Protein AF-A0A2V6XUX4-F1 (afdb_monomer)

pLDDT: mean 87.2, std 12.8, range [54.12, 98.06]

Radius of gyration: 14.86 Å; Cα contacts (8 Å, |Δi|>4): 28; chains: 1; bounding box: 37×25×36 Å

Mean predicted aligned error: 7.16 Å

Foldseek 3Di:
DPPDDDDADLPDAAWDDDPVGIGH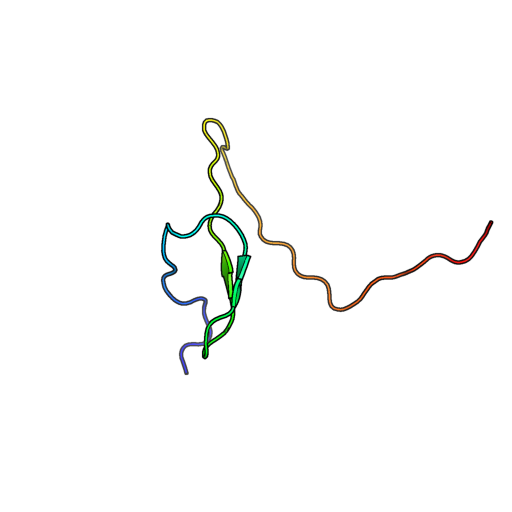HDDDPDDPDDDDDDDPDDPDPPDD

Sequence (48 aa):
MSAGPENGSSSPLGATPSPGGVNFSVFSRHATGVELLLFDGVEIRSGL

Secondary structure (DSSP, 8-state):
--SSPPP--S-SSEEEEETTEEEEE---SS-S-------SS-------

Solvent-accessible surface area (backbone atoms only — not comparable to full-atom values): 3710 Å² total; per-residue (Å²): 131,79,94,62,88,74,90,72,48,83,65,68,75,42,80,42,82,51,102,90,49,68,38,70,19,82,91,69,97,77,67,92,72,88,83,90,85,85,77,97,70,85,86,74,84,84,84,129

Structure (mmCIF, N/CA/C/O backbone):
data_AF-A0A2V6XUX4-F1
#
_entry.id   AF-A0A2V6XUX4-F1
#
loop_
_atom_site.group_PDB
_atom_site.id
_atom_site.type_symbol
_atom_site.label_atom_id
_atom_site.label_alt_id
_atom_site.label_comp_id
_atom_site.label_asym_id
_atom_site.label_entity_id
_atom_site.label_seq_id
_atom_site.pdbx_PDB_ins_code
_atom_site.Cartn_x
_atom_site.Cartn_y
_atom_site.Cartn_z
_atom_site.occupancy
_atom_site.B_iso_or_equiv
_atom_site.auth_seq_id
_atom_site.auth_comp_id
_atom_site.auth_asym_id
_atom_site.auth_atom_id
_atom_site.pdbx_PDB_model_num
ATOM 1 N N . MET A 1 1 ? 11.027 -16.290 -6.056 1.00 54.12 1 MET A N 1
ATOM 2 C CA . MET A 1 1 ? 10.093 -15.146 -6.067 1.00 54.12 1 MET A CA 1
ATOM 3 C C . MET A 1 1 ? 9.075 -15.409 -4.976 1.00 54.12 1 MET A C 1
ATOM 5 O O . MET A 1 1 ? 8.440 -16.455 -5.021 1.00 54.12 1 MET A O 1
ATOM 9 N N . SER A 1 2 ? 9.016 -14.564 -3.946 1.00 57.19 2 SER A N 1
ATOM 10 C CA . SER A 1 2 ? 7.966 -14.680 -2.928 1.00 57.19 2 SER A CA 1
ATOM 11 C C . SER A 1 2 ? 6.643 -14.282 -3.576 1.00 57.19 2 SER A C 1
ATOM 13 O O . SER A 1 2 ? 6.583 -13.255 -4.239 1.00 57.19 2 SER A O 1
ATOM 15 N N . ALA A 1 3 ? 5.611 -15.111 -3.448 1.00 68.38 3 ALA A N 1
ATOM 16 C CA . ALA A 1 3 ? 4.320 -14.916 -4.111 1.00 68.38 3 ALA A CA 1
ATOM 17 C C . ALA A 1 3 ? 3.419 -13.863 -3.427 1.00 68.38 3 ALA A C 1
ATOM 19 O O . ALA A 1 3 ? 2.269 -13.697 -3.823 1.00 68.38 3 ALA A O 1
ATOM 20 N N . GLY A 1 4 ? 3.914 -13.190 -2.382 1.00 70.94 4 GLY A N 1
ATOM 21 C CA . GLY A 1 4 ? 3.172 -12.201 -1.599 1.00 70.94 4 GLY A CA 1
ATOM 22 C C . GLY A 1 4 ? 3.771 -10.795 -1.695 1.00 70.94 4 GLY A C 1
ATOM 23 O O . GLY A 1 4 ? 4.906 -10.649 -2.153 1.00 70.94 4 GLY A O 1
ATOM 24 N N . PRO A 1 5 ? 3.027 -9.764 -1.254 1.00 73.25 5 PRO A N 1
ATOM 25 C CA . PRO A 1 5 ? 3.533 -8.399 -1.211 1.00 73.25 5 PRO A CA 1
ATOM 26 C C . PRO A 1 5 ? 4.803 -8.319 -0.359 1.00 73.25 5 PRO A C 1
ATOM 28 O O . PRO A 1 5 ? 4.896 -8.924 0.711 1.00 73.25 5 PRO A O 1
ATOM 31 N N . GLU A 1 6 ? 5.784 -7.568 -0.847 1.00 84.38 6 GLU A N 1
ATOM 32 C CA . GLU A 1 6 ? 6.983 -7.242 -0.084 1.00 84.38 6 GLU A CA 1
ATOM 33 C C . GLU A 1 6 ? 6.677 -6.149 0.950 1.00 84.38 6 GLU A C 1
ATOM 35 O O . GLU A 1 6 ? 5.706 -5.398 0.825 1.00 84.38 6 GLU A O 1
ATOM 40 N N . ASN A 1 7 ? 7.519 -6.040 1.980 1.00 88.25 7 ASN A N 1
ATOM 41 C CA . ASN A 1 7 ? 7.419 -4.935 2.930 1.00 88.25 7 ASN A CA 1
ATOM 42 C C . ASN A 1 7 ? 7.648 -3.603 2.199 1.00 88.25 7 ASN A C 1
ATOM 44 O O . ASN A 1 7 ? 8.717 -3.379 1.631 1.00 88.25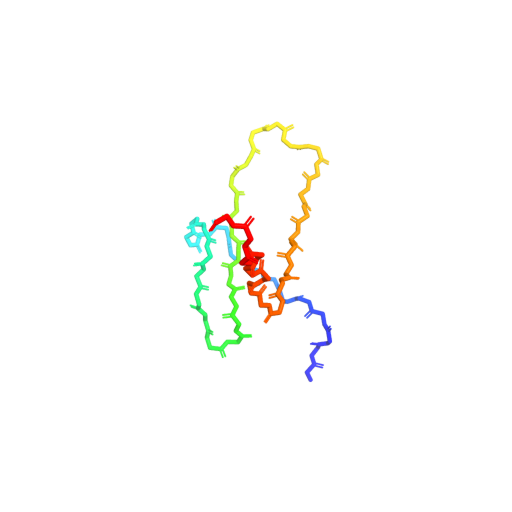 7 ASN A O 1
ATOM 48 N N . GLY A 1 8 ? 6.645 -2.724 2.2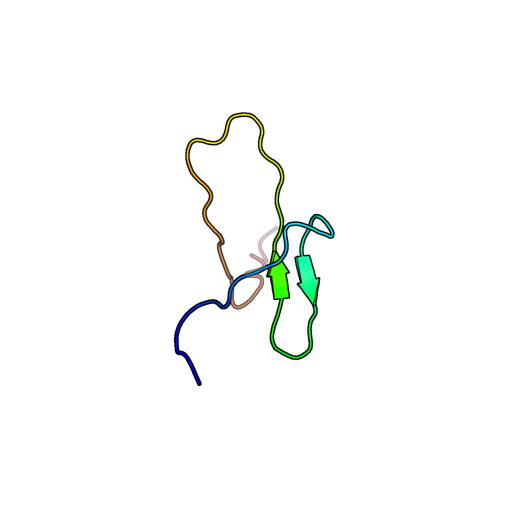36 1.00 90.56 8 GLY A N 1
ATOM 49 C CA . GLY A 1 8 ? 6.730 -1.373 1.686 1.00 90.56 8 GLY A CA 1
ATOM 50 C C . GLY A 1 8 ? 7.469 -0.382 2.594 1.00 90.56 8 GLY A C 1
ATOM 51 O O . GLY A 1 8 ? 7.974 -0.718 3.665 1.00 90.56 8 GLY A O 1
ATOM 52 N N . SER A 1 9 ? 7.483 0.877 2.169 1.00 94.06 9 SER A N 1
ATOM 53 C CA . SER A 1 9 ? 7.983 2.037 2.907 1.00 94.06 9 SER A CA 1
ATOM 54 C C . SER A 1 9 ? 6.839 3.000 3.223 1.00 94.06 9 SER A C 1
ATOM 56 O O . SER A 1 9 ? 5.968 3.244 2.385 1.00 94.06 9 SER A O 1
ATOM 58 N N . SER A 1 10 ? 6.866 3.608 4.413 1.00 96.44 10 SER A N 1
ATOM 59 C CA . SER A 1 10 ? 5.901 4.643 4.812 1.00 96.44 10 SE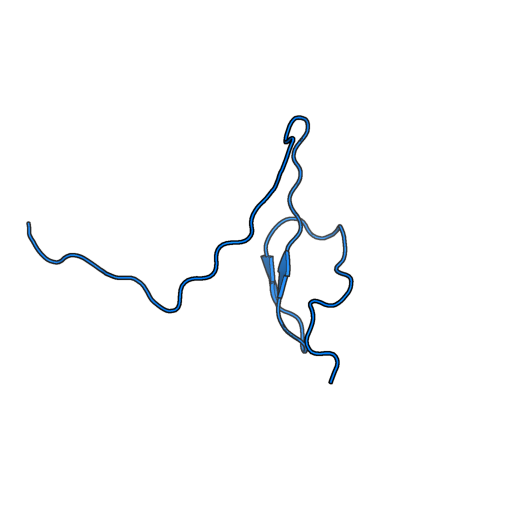R A CA 1
ATOM 60 C C . SER A 1 10 ? 6.095 5.970 4.069 1.00 96.44 10 SER A C 1
ATOM 62 O O . SER A 1 10 ? 5.214 6.831 4.118 1.00 96.44 10 SER A O 1
ATOM 64 N N . SER A 1 11 ? 7.207 6.139 3.349 1.00 95.56 11 SER A N 1
ATOM 65 C CA . SER A 1 11 ? 7.484 7.312 2.524 1.00 95.56 11 SER A CA 1
ATOM 66 C C . SER A 1 11 ? 8.043 6.937 1.141 1.00 95.56 11 SER A C 1
ATOM 68 O O . SER A 1 11 ? 8.759 5.937 1.013 1.00 95.56 11 SER A O 1
ATOM 70 N N . PRO A 1 12 ? 7.749 7.747 0.106 1.00 96.06 12 PRO A N 1
ATOM 71 C CA . PRO A 1 12 ? 6.836 8.899 0.125 1.00 96.06 12 PRO A CA 1
ATOM 72 C C . PRO A 1 12 ? 5.353 8.475 0.201 1.00 96.06 12 PRO A C 1
ATOM 74 O O . PRO A 1 12 ? 5.018 7.319 -0.048 1.00 96.06 12 PRO A O 1
ATOM 77 N N . LEU A 1 13 ? 4.467 9.409 0.569 1.00 97.25 13 LEU A N 1
ATOM 78 C CA . LEU A 1 13 ? 3.015 9.185 0.530 1.00 97.25 13 LEU A CA 1
ATOM 79 C C . LEU A 1 13 ? 2.528 9.042 -0.921 1.00 97.25 13 LEU A C 1
ATOM 81 O O . LEU A 1 13 ? 3.031 9.714 -1.820 1.00 97.25 13 LEU A O 1
ATOM 85 N N . GLY A 1 14 ? 1.502 8.218 -1.123 1.00 97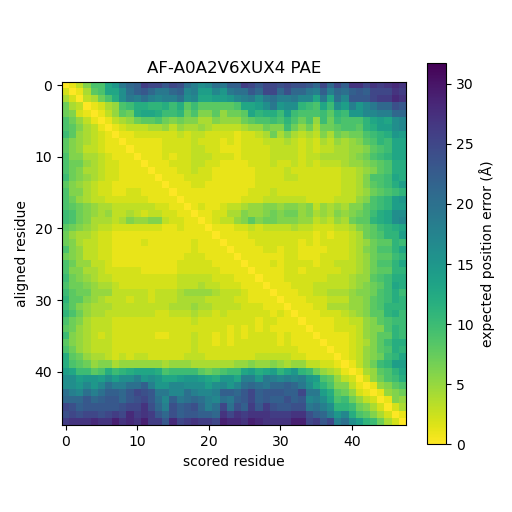.81 14 GLY A N 1
ATOM 86 C CA . GLY A 1 14 ? 0.903 7.931 -2.423 1.00 97.81 14 GLY A CA 1
ATOM 87 C C . GLY A 1 14 ? 1.394 6.617 -3.029 1.00 97.81 14 GLY A C 1
ATOM 88 O O . GLY A 1 14 ? 1.807 5.705 -2.315 1.00 97.81 14 GLY A O 1
ATOM 89 N N . ALA A 1 15 ? 1.315 6.523 -4.357 1.00 96.94 15 ALA A N 1
ATOM 90 C CA . ALA A 1 15 ? 1.760 5.376 -5.142 1.00 96.94 15 ALA A CA 1
ATOM 91 C C . ALA A 1 15 ? 3.059 5.732 -5.879 1.00 96.94 15 ALA A C 1
ATOM 93 O O . ALA A 1 15 ? 3.066 6.620 -6.729 1.00 96.94 15 ALA A O 1
ATOM 94 N N . THR A 1 16 ? 4.160 5.059 -5.544 1.00 97.06 16 THR A N 1
ATOM 95 C CA . THR A 1 16 ? 5.486 5.323 -6.127 1.00 97.06 16 THR A CA 1
ATOM 96 C C . THR A 1 16 ? 6.004 4.088 -6.858 1.00 97.06 16 THR A C 1
ATOM 98 O O . THR A 1 16 ? 6.212 3.059 -6.208 1.00 97.06 16 THR A O 1
ATOM 101 N N . PRO A 1 17 ? 6.223 4.157 -8.185 1.00 95.62 17 PRO A N 1
ATOM 102 C CA . PRO A 1 17 ? 6.833 3.067 -8.937 1.00 95.62 17 PRO A CA 1
ATOM 103 C C . PRO A 1 17 ? 8.237 2.723 -8.422 1.00 95.62 17 PRO A C 1
ATOM 105 O O . PRO A 1 17 ? 9.021 3.608 -8.076 1.00 95.62 17 PRO A O 1
ATOM 108 N N . SER A 1 18 ? 8.565 1.437 -8.413 1.00 89.56 18 SER A N 1
ATOM 109 C CA . SER A 1 18 ? 9.883 0.894 -8.092 1.00 89.56 18 SER A CA 1
ATOM 110 C C . SER A 1 18 ? 10.245 -0.214 -9.092 1.00 89.56 18 SER A C 1
ATOM 112 O O . SER A 1 18 ? 9.369 -0.715 -9.801 1.00 89.56 18 SER A O 1
ATOM 114 N N . PRO A 1 19 ? 11.515 -0.648 -9.165 1.00 89.44 19 PRO A N 1
ATOM 115 C CA . PRO A 1 19 ? 11.909 -1.729 -10.071 1.00 89.44 19 PRO A CA 1
ATOM 116 C C . PRO A 1 19 ? 11.141 -3.049 -9.866 1.00 89.44 19 PRO A C 1
ATOM 118 O O . PRO A 1 19 ? 11.061 -3.846 -10.794 1.00 89.44 19 PRO A O 1
ATOM 121 N N . GLY A 1 20 ? 10.589 -3.283 -8.668 1.00 86.56 20 GLY A N 1
ATOM 122 C CA . GLY A 1 20 ? 9.846 -4.500 -8.317 1.00 86.56 20 GLY A CA 1
ATOM 123 C C . GLY A 1 20 ? 8.321 -4.352 -8.311 1.00 86.56 20 GLY A C 1
ATOM 124 O O . GLY A 1 20 ? 7.630 -5.323 -8.018 1.00 86.56 20 GLY A O 1
ATOM 125 N N . GLY A 1 21 ? 7.780 -3.164 -8.600 1.00 91.62 21 GLY A N 1
ATOM 126 C CA . GLY A 1 21 ? 6.341 -2.908 -8.535 1.00 91.62 21 GLY A CA 1
ATOM 127 C C . GLY A 1 21 ? 6.014 -1.477 -8.121 1.00 91.62 21 GLY A C 1
ATOM 128 O O . GLY A 1 21 ? 6.576 -0.521 -8.648 1.00 91.62 21 GLY A O 1
ATOM 129 N N . VAL A 1 22 ? 5.076 -1.314 -7.188 1.00 94.44 22 VAL A N 1
ATOM 130 C CA . VAL A 1 22 ? 4.635 -0.003 -6.691 1.00 94.44 22 VAL A CA 1
ATOM 131 C C . VAL A 1 22 ? 4.567 -0.030 -5.169 1.00 94.44 22 VAL A C 1
ATOM 133 O O . VAL A 1 22 ? 3.946 -0.918 -4.588 1.00 94.44 22 VAL A O 1
ATOM 136 N N . ASN A 1 23 ? 5.175 0.963 -4.521 1.00 95.00 23 ASN A N 1
ATOM 137 C CA . ASN A 1 23 ? 4.989 1.214 -3.096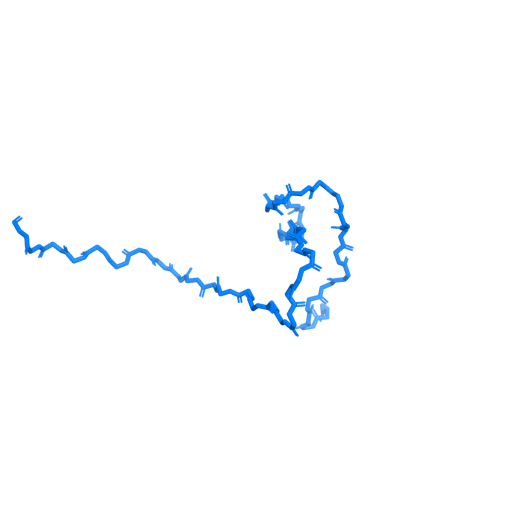 1.00 95.00 23 ASN A CA 1
ATOM 138 C C . ASN A 1 23 ? 3.747 2.087 -2.878 1.00 95.00 23 ASN A C 1
ATOM 140 O O . ASN A 1 23 ? 3.698 3.201 -3.403 1.00 95.00 23 ASN A O 1
ATOM 144 N N . PHE A 1 24 ? 2.786 1.614 -2.082 1.00 96.44 24 PHE A N 1
ATOM 145 C CA . PHE A 1 24 ? 1.612 2.385 -1.666 1.00 96.44 24 PHE A CA 1
ATOM 146 C C . PHE A 1 24 ? 1.748 2.797 -0.199 1.00 96.44 24 PHE A C 1
ATOM 148 O O . PHE A 1 24 ? 1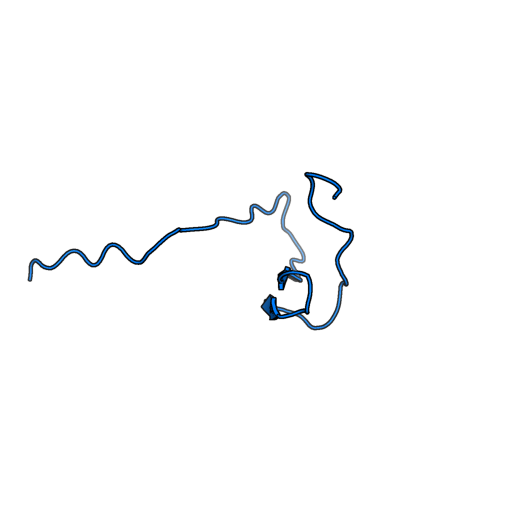.863 1.944 0.678 1.00 96.44 24 PHE A O 1
ATOM 155 N N . SER A 1 25 ? 1.690 4.098 0.075 1.00 97.06 25 SER A N 1
ATOM 156 C CA . SER A 1 25 ? 1.664 4.638 1.434 1.00 97.06 25 SER A CA 1
ATOM 157 C C . SER A 1 25 ? 0.497 5.605 1.592 1.00 97.06 25 SER A C 1
ATOM 159 O O . SER A 1 25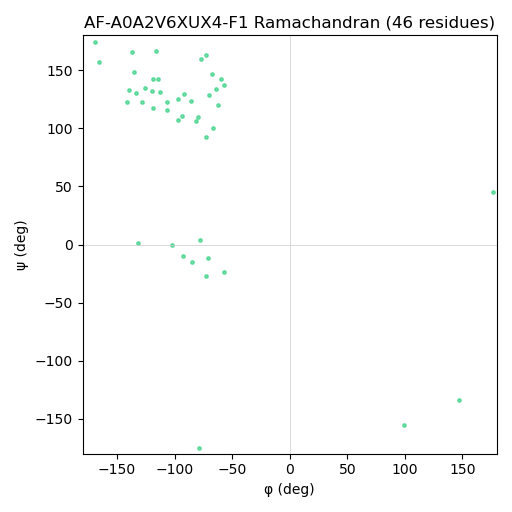 ? 0.383 6.587 0.857 1.00 97.06 25 SER A O 1
ATOM 161 N N . VAL A 1 26 ? -0.387 5.334 2.553 1.00 96.75 26 VAL A N 1
ATOM 162 C CA . VAL A 1 26 ? -1.550 6.175 2.846 1.00 96.75 26 VAL A CA 1
ATOM 163 C C . VAL A 1 26 ? -1.538 6.561 4.317 1.00 96.75 26 VAL A C 1
ATOM 165 O O . VAL A 1 26 ? -1.317 5.729 5.196 1.00 96.75 26 VAL A O 1
ATOM 168 N N . PHE A 1 27 ? -1.792 7.834 4.599 1.00 97.19 27 PHE A N 1
ATOM 169 C CA . PHE A 1 27 ? -2.052 8.280 5.958 1.00 97.19 27 PHE A CA 1
ATOM 170 C C . PHE A 1 27 ? -3.556 8.238 6.221 1.00 97.19 27 PHE A C 1
ATOM 172 O O . PHE A 1 27 ? -4.337 8.818 5.469 1.00 97.19 27 PHE A O 1
ATOM 179 N N . SER A 1 28 ? -3.960 7.612 7.324 1.00 96.88 28 SER A N 1
ATOM 180 C CA . SER A 1 28 ? -5.315 7.740 7.851 1.00 96.88 28 SER A CA 1
ATOM 181 C C . SER A 1 28 ? -5.288 7.792 9.371 1.00 96.88 28 SER A C 1
ATOM 183 O O . SER A 1 28 ? -4.784 6.886 10.026 1.00 96.88 28 SER A O 1
ATOM 185 N N . ARG A 1 29 ? -5.845 8.863 9.944 1.00 97.81 29 ARG A N 1
ATOM 186 C CA . ARG A 1 29 ? -5.893 9.065 11.401 1.00 97.81 29 ARG A CA 1
ATOM 187 C C . ARG A 1 29 ? -6.904 8.145 12.095 1.00 97.81 29 ARG A C 1
ATOM 189 O O . ARG A 1 29 ? -6.759 7.875 13.282 1.00 97.81 29 ARG A O 1
ATOM 196 N N . HIS A 1 30 ? -7.942 7.724 11.375 1.00 98.06 30 HIS A N 1
ATOM 197 C CA . HIS A 1 30 ? -9.137 7.113 11.964 1.00 98.06 30 HIS A CA 1
ATOM 198 C C . HIS A 1 30 ? -9.581 5.817 11.274 1.00 98.06 30 HIS A C 1
ATOM 200 O O . HIS A 1 30 ? -10.607 5.264 11.658 1.00 98.06 30 HIS A O 1
ATOM 206 N N . ALA A 1 31 ? -8.863 5.339 10.250 1.00 97.06 31 ALA A N 1
ATOM 207 C CA . ALA A 1 31 ? -9.238 4.099 9.578 1.00 97.06 31 ALA A CA 1
ATOM 208 C C . ALA A 1 31 ? -9.135 2.905 10.533 1.00 97.06 31 ALA A C 1
ATOM 210 O O . ALA A 1 31 ? -8.130 2.723 11.217 1.00 97.06 31 ALA A O 1
ATOM 211 N N . THR A 1 32 ? -10.167 2.067 10.525 1.00 97.38 32 THR A N 1
ATOM 212 C CA . THR A 1 32 ? -10.162 0.747 11.168 1.00 97.38 32 THR A CA 1
ATOM 213 C C . THR A 1 32 ? -9.749 -0.367 10.201 1.00 97.38 32 THR A C 1
ATOM 215 O O . THR A 1 32 ? -9.489 -1.484 10.636 1.00 97.38 32 THR A O 1
ATOM 218 N N . GLY A 1 33 ? -9.653 -0.062 8.904 1.00 96.69 33 GLY A N 1
ATOM 219 C CA . GLY A 1 33 ? -9.195 -0.957 7.845 1.00 96.69 33 GLY A CA 1
ATOM 220 C C . GLY A 1 33 ? -8.874 -0.184 6.563 1.00 96.69 33 GLY A C 1
ATOM 221 O O . GLY A 1 33 ? -9.361 0.931 6.367 1.00 96.69 33 GLY A O 1
ATOM 222 N N . VAL A 1 34 ? -8.028 -0.769 5.714 1.00 95.50 34 VAL A N 1
ATOM 223 C CA . VAL A 1 34 ? -7.644 -0.239 4.397 1.00 95.50 34 VAL A CA 1
ATOM 224 C C . VAL A 1 34 ? -7.585 -1.405 3.417 1.00 95.50 34 VAL A C 1
ATOM 226 O O . VAL A 1 34 ? -6.974 -2.428 3.719 1.00 95.50 34 VAL A O 1
ATOM 229 N N . GLU A 1 35 ? -8.186 -1.233 2.244 1.00 96.38 35 GLU A N 1
ATOM 230 C CA . GLU A 1 35 ? -8.159 -2.211 1.155 1.00 96.38 35 GLU A CA 1
ATOM 231 C C . GLU A 1 35 ? -7.512 -1.583 -0.080 1.00 96.38 35 GLU A C 1
ATOM 233 O O . GLU A 1 35 ? -7.853 -0.467 -0.477 1.00 96.38 35 GLU A O 1
ATOM 238 N N . LEU A 1 36 ? -6.566 -2.299 -0.689 1.00 94.25 36 LEU A N 1
ATOM 239 C CA . LEU A 1 36 ? -5.983 -1.922 -1.972 1.00 94.25 36 LEU A CA 1
ATOM 240 C C . LEU A 1 36 ? -6.752 -2.634 -3.086 1.00 94.25 36 LEU A C 1
ATOM 242 O O . LEU A 1 36 ? -6.647 -3.850 -3.234 1.00 94.25 36 LEU A O 1
ATOM 246 N N . LEU A 1 37 ? -7.509 -1.868 -3.868 1.00 94.62 37 LEU A N 1
ATOM 247 C CA . LEU A 1 37 ? -8.254 -2.375 -5.018 1.00 94.62 37 LEU A CA 1
ATOM 248 C C . LEU A 1 37 ? -7.447 -2.143 -6.297 1.00 94.62 37 LEU A C 1
ATOM 250 O O . LEU A 1 37 ? -7.045 -1.015 -6.585 1.00 94.62 37 LEU A O 1
ATOM 254 N N . LEU A 1 38 ? -7.217 -3.211 -7.058 1.00 92.44 38 LEU A N 1
ATOM 255 C CA . LEU A 1 38 ? -6.517 -3.180 -8.339 1.00 92.44 38 LEU A CA 1
ATOM 256 C C . LEU A 1 38 ? -7.506 -3.526 -9.452 1.00 92.44 38 LEU A C 1
ATOM 258 O O . LEU A 1 38 ? -8.230 -4.513 -9.350 1.00 92.44 38 LEU A O 1
ATOM 262 N N . PHE A 1 39 ? -7.515 -2.717 -10.506 1.00 89.12 39 PHE A N 1
ATOM 263 C CA . PHE A 1 39 ? -8.370 -2.889 -11.678 1.00 89.12 39 PHE A CA 1
ATOM 264 C C . PHE A 1 39 ? -7.483 -3.090 -12.910 1.00 89.12 39 PHE A C 1
ATOM 266 O O . PHE A 1 39 ? -6.423 -2.473 -13.016 1.00 89.12 39 PHE A O 1
ATOM 273 N N . ASP A 1 40 ? -7.904 -3.954 -13.827 1.00 90.12 40 ASP A N 1
ATOM 274 C CA . ASP A 1 40 ? -7.179 -4.311 -15.053 1.00 90.12 40 ASP A CA 1
ATOM 275 C C . ASP A 1 40 ? -7.422 -3.335 -16.220 1.00 90.12 40 ASP A C 1
ATOM 277 O O . ASP A 1 40 ? -6.644 -3.302 -17.174 1.00 90.12 40 ASP A O 1
ATOM 281 N N . GLY A 1 41 ? -8.454 -2.495 -16.131 1.00 84.06 41 GLY A N 1
ATOM 282 C CA . GLY A 1 41 ? -8.774 -1.486 -17.132 1.00 84.06 41 GLY A CA 1
ATOM 283 C C . GLY A 1 41 ? -9.841 -0.496 -16.671 1.00 84.06 41 GLY A C 1
ATOM 284 O O . GLY A 1 41 ? -10.433 -0.622 -15.600 1.00 84.06 41 GLY A O 1
ATOM 285 N N . VAL A 1 42 ? -10.085 0.517 -17.504 1.00 77.25 42 VAL A N 1
ATOM 286 C CA . VAL A 1 42 ? -11.190 1.464 -17.317 1.00 77.25 42 VAL A CA 1
ATOM 287 C C . VAL A 1 42 ? -12.353 1.005 -18.191 1.00 77.25 42 VAL A C 1
ATOM 289 O O . VAL A 1 42 ? -12.311 1.150 -19.410 1.00 77.25 42 VAL A O 1
ATOM 292 N N . GLU A 1 43 ? -13.403 0.464 -17.580 1.00 70.38 43 GLU A N 1
ATOM 293 C CA . GLU A 1 43 ? -14.694 0.252 -18.247 1.00 70.38 43 GLU A CA 1
ATOM 294 C C . GLU A 1 43 ? -15.362 1.625 -18.431 1.00 70.38 43 GLU A C 1
ATOM 296 O O . GLU A 1 43 ? -16.018 2.158 -17.533 1.00 70.38 43 GLU A O 1
ATOM 301 N N . ILE A 1 44 ? -15.139 2.259 -19.586 1.00 72.44 44 ILE A N 1
ATOM 302 C CA . ILE A 1 44 ? -15.881 3.465 -19.960 1.00 72.44 44 ILE A CA 1
ATOM 303 C C . ILE A 1 44 ? -17.225 3.015 -20.526 1.00 72.44 44 ILE A C 1
ATOM 305 O O . ILE A 1 44 ? -17.310 2.565 -21.670 1.00 72.44 44 ILE A O 1
ATOM 309 N N . ARG A 1 45 ? -18.298 3.194 -19.752 1.00 69.19 45 ARG A N 1
ATOM 310 C CA . ARG A 1 45 ? -19.661 3.104 -20.288 1.00 69.19 45 ARG A CA 1
ATOM 311 C C . ARG A 1 45 ? -19.886 4.258 -21.261 1.00 69.19 45 ARG A C 1
ATOM 313 O O . ARG A 1 45 ? -20.132 5.387 -20.847 1.00 69.19 45 ARG A O 1
ATOM 320 N N . SER A 1 46 ? -19.789 3.977 -22.555 1.00 69.38 46 SER A N 1
ATOM 321 C CA . SER A 1 46 ? -20.239 4.893 -23.602 1.00 69.38 46 SER A CA 1
ATOM 322 C C . SER A 1 46 ? -21.759 4.769 -23.730 1.00 69.38 46 SER A C 1
ATOM 324 O O . SER A 1 46 ? -22.281 3.729 -24.124 1.00 69.38 46 SER A O 1
ATOM 326 N N . GLY A 1 47 ? -22.476 5.810 -23.310 1.00 63.34 47 GLY A N 1
ATOM 327 C CA . GLY A 1 47 ? -23.937 5.803 -23.254 1.00 63.34 47 GLY A CA 1
ATOM 328 C C . GLY A 1 47 ? -24.541 7.073 -22.657 1.00 63.34 47 GLY A C 1
ATOM 329 O O . GLY A 1 47 ? -25.421 6.977 -21.804 1.00 63.34 47 GLY A O 1
ATOM 330 N N . LEU A 1 48 ? -24.049 8.239 -23.084 1.00 55.09 48 LEU A N 1
ATOM 331 C CA . LEU A 1 48 ? -24.819 9.481 -23.168 1.00 55.09 48 LEU A CA 1
ATOM 332 C C . LEU A 1 48 ? -24.475 10.1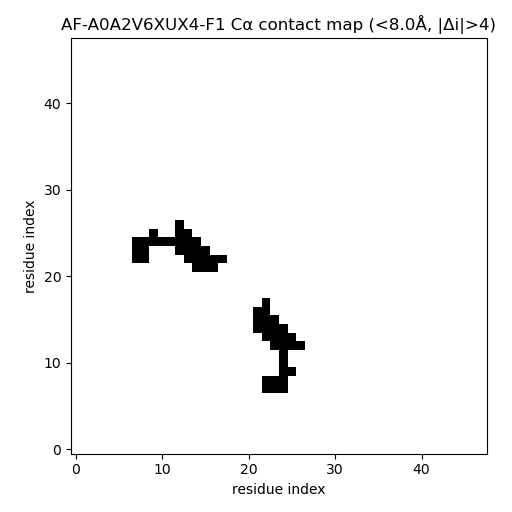62 -24.496 1.00 55.09 48 LEU A C 1
ATOM 334 O O . LEU A 1 48 ? -23.271 10.147 -24.840 1.00 55.09 48 LEU A O 1
#